Protein AF-A0A453ERV5-F1 (afdb_monomer_lite)

Organism: Aegilops tauschii subsp. strangulata (NCBI:txid200361)

InterPro domains:
  IPR036259 MFS transporter superfamily [G3DSA:1.20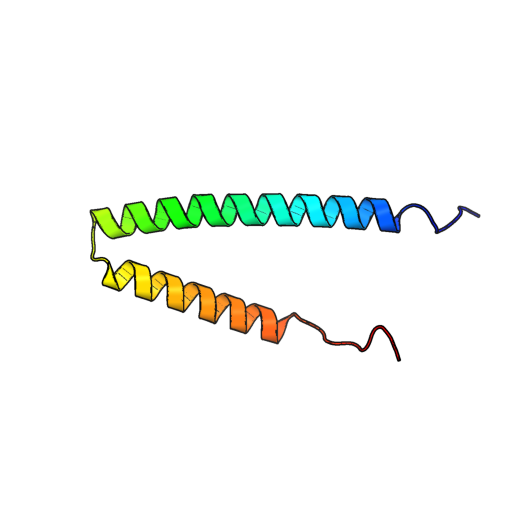.1250.20] (5-69)
  IPR036259 MFS transporter superfamily [SSF103473] (11-64)
  IPR050382 Major Facilitator Superfamily Sodium/Anion Cotransporter [PTHR11662] (9-69)

Structure (mmCIF, N/CA/C/O backbone):
data_AF-A0A453ERV5-F1
#
_entry.id   AF-A0A453ERV5-F1
#
loop_
_atom_site.group_PDB
_atom_site.id
_atom_site.type_symbol
_atom_site.label_atom_id
_atom_site.label_alt_id
_atom_site.label_comp_id
_atom_site.label_asym_id
_atom_site.label_entity_id
_atom_site.label_seq_id
_atom_site.pdbx_PDB_ins_code
_atom_site.Cartn_x
_atom_site.Cartn_y
_atom_site.Cartn_z
_atom_site.occupancy
_atom_site.B_iso_or_equiv
_atom_site.auth_seq_id
_atom_site.auth_comp_id
_atom_site.auth_asym_id
_atom_site.auth_atom_id
_atom_site.pdbx_PDB_model_num
ATOM 1 N N . MET A 1 1 ? -12.926 0.601 42.459 1.00 46.97 1 MET A N 1
ATOM 2 C CA . MET A 1 1 ? -13.674 0.752 41.192 1.00 46.97 1 MET A CA 1
ATOM 3 C C . MET A 1 1 ? -12.989 1.865 40.411 1.00 46.97 1 MET A C 1
ATOM 5 O O . MET A 1 1 ? -13.059 3.000 40.855 1.00 46.97 1 MET A O 1
ATOM 9 N N . LEU A 1 2 ? -12.222 1.535 39.366 1.00 58.56 2 LEU A N 1
ATOM 10 C CA . LEU A 1 2 ? -11.500 2.513 38.535 1.00 58.56 2 LEU A CA 1
ATOM 11 C C . LEU A 1 2 ? -12.456 3.098 37.470 1.00 58.56 2 LEU A C 1
ATOM 13 O O . LEU A 1 2 ? -13.217 2.322 36.881 1.00 58.56 2 LEU A O 1
ATOM 17 N N . PRO A 1 3 ? -12.467 4.424 37.244 1.00 57.88 3 PRO A N 1
ATOM 18 C CA . PRO A 1 3 ? -13.321 5.070 36.247 1.00 57.88 3 PRO A CA 1
ATOM 19 C C . PRO A 1 3 ? -12.904 4.666 34.822 1.00 57.88 3 PRO A C 1
ATOM 21 O O . PRO A 1 3 ? -11.771 4.876 34.412 1.00 57.88 3 PRO A O 1
ATOM 24 N N . LYS A 1 4 ? -13.828 4.073 34.055 1.00 58.56 4 LYS A N 1
ATOM 25 C CA . LYS A 1 4 ? -13.599 3.509 32.706 1.00 58.56 4 LYS A CA 1
ATOM 26 C C . LYS A 1 4 ? -13.590 4.551 31.563 1.00 58.56 4 LYS A C 1
ATOM 28 O O . LYS A 1 4 ? -13.935 4.214 30.436 1.00 58.56 4 LYS A O 1
ATOM 33 N N . GLY A 1 5 ? -13.272 5.816 31.846 1.00 62.22 5 GLY A N 1
ATOM 34 C CA . GLY A 1 5 ? -13.437 6.929 30.893 1.00 62.22 5 GLY A CA 1
ATOM 35 C C . GLY A 1 5 ? -12.190 7.314 30.090 1.00 62.22 5 GLY A C 1
ATOM 36 O O . GLY A 1 5 ? -12.317 7.798 28.968 1.00 62.22 5 GLY A O 1
ATOM 37 N N . ASP A 1 6 ? -10.995 7.064 30.631 1.00 62.00 6 ASP A N 1
ATOM 38 C CA . ASP A 1 6 ? -9.785 7.785 30.196 1.00 62.00 6 ASP A CA 1
ATOM 39 C C . ASP A 1 6 ? -8.850 6.941 29.304 1.00 62.00 6 ASP A C 1
ATOM 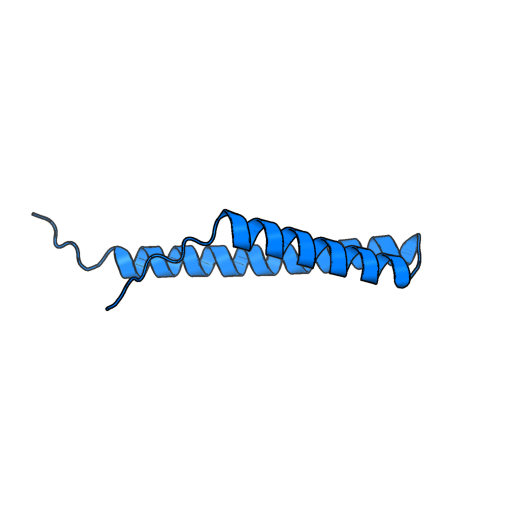41 O O . ASP A 1 6 ? -7.936 7.465 28.670 1.00 62.00 6 ASP A O 1
ATOM 45 N N . GLU A 1 7 ? -9.080 5.628 29.215 1.00 64.81 7 GLU A N 1
ATOM 46 C CA . GLU A 1 7 ? -8.215 4.688 28.483 1.00 64.81 7 GLU A CA 1
ATOM 47 C C . GLU A 1 7 ? -8.511 4.660 26.974 1.00 64.81 7 GLU A C 1
ATOM 49 O O . GLU A 1 7 ? -7.599 4.511 26.157 1.00 64.81 7 GLU A O 1
ATOM 54 N N . LEU A 1 8 ? -9.781 4.842 26.587 1.00 71.00 8 LEU A N 1
ATOM 55 C CA . LEU A 1 8 ? -10.220 4.788 25.189 1.00 71.00 8 LEU A CA 1
ATOM 56 C C . LEU A 1 8 ? -9.589 5.898 24.320 1.00 71.00 8 LEU A C 1
ATOM 58 O O . LEU A 1 8 ? -9.080 5.563 23.248 1.00 71.00 8 LEU A O 1
ATOM 62 N N . PRO A 1 9 ? -9.525 7.174 24.762 1.00 75.44 9 PRO A N 1
ATOM 63 C CA . PRO A 1 9 ? -8.860 8.235 24.002 1.00 75.44 9 PRO A CA 1
ATOM 64 C C . PRO A 1 9 ? -7.359 7.984 23.807 1.00 75.44 9 PRO A C 1
ATOM 66 O O . PRO A 1 9 ? -6.810 8.265 22.742 1.00 75.44 9 PRO A O 1
ATOM 69 N N . VAL A 1 10 ? -6.684 7.421 24.817 1.00 82.00 10 VAL A N 1
ATOM 70 C CA . VAL A 1 10 ? -5.246 7.116 24.749 1.00 82.00 10 VAL A CA 1
ATOM 71 C C . VAL A 1 10 ? -4.985 5.952 23.796 1.00 82.00 10 VAL A C 1
ATOM 73 O O . VAL A 1 10 ? -4.108 6.055 22.939 1.00 82.00 10 VAL A O 1
ATOM 76 N N . LEU A 1 11 ? -5.769 4.872 23.880 1.00 86.25 11 LEU A N 1
ATOM 77 C CA . LEU A 1 11 ? -5.658 3.738 22.960 1.00 86.25 11 LEU A CA 1
ATOM 78 C C . LEU A 1 11 ? -5.941 4.159 21.511 1.00 86.25 11 LEU A C 1
ATOM 80 O O . LEU A 1 11 ? -5.192 3.781 20.614 1.00 86.25 11 LEU A O 1
ATOM 84 N N . GLN A 1 12 ? -6.963 4.986 21.276 1.00 84.38 12 GLN A N 1
ATOM 85 C CA . GLN A 1 12 ? -7.247 5.560 19.955 1.00 84.38 12 GLN A CA 1
ATOM 86 C C . GLN A 1 12 ? -6.072 6.396 19.431 1.00 84.38 12 GLN A C 1
ATOM 88 O O . GLN A 1 12 ? -5.691 6.253 18.269 1.00 84.38 12 GLN A O 1
ATOM 93 N N . GLY A 1 13 ? -5.449 7.212 20.288 1.00 84.88 13 GLY A N 1
ATOM 94 C CA . GLY A 1 13 ? -4.246 7.973 19.944 1.00 84.88 13 GLY A CA 1
ATOM 95 C C . GLY A 1 13 ? -3.047 7.084 19.587 1.00 84.88 13 GLY A C 1
ATOM 96 O O . GLY A 1 13 ? -2.365 7.338 18.594 1.00 84.88 13 GLY A O 1
ATOM 97 N N . VAL A 1 14 ? -2.814 6.005 20.342 1.00 90.50 14 VAL A N 1
ATOM 98 C CA . VAL A 1 14 ? -1.744 5.030 20.064 1.00 90.50 14 VAL A CA 1
ATOM 99 C C . VAL A 1 14 ? -1.997 4.287 18.751 1.00 90.50 14 VAL A C 1
ATOM 101 O O . VAL A 1 14 ? -1.088 4.182 17.927 1.00 90.50 14 VAL A O 1
ATOM 104 N N . LEU A 1 15 ? -3.227 3.820 18.515 1.00 89.88 15 LEU A N 1
ATOM 105 C CA . LEU A 1 15 ? -3.617 3.155 17.267 1.00 89.88 15 LEU A CA 1
ATOM 106 C C . LEU A 1 15 ? -3.454 4.087 16.058 1.00 89.88 15 LEU A C 1
ATOM 108 O O . LEU A 1 15 ? -2.931 3.672 15.023 1.00 89.88 15 LEU A O 1
ATOM 112 N N . LEU A 1 16 ? -3.821 5.363 16.202 1.00 91.50 16 LEU A N 1
ATOM 113 C CA . LEU A 1 16 ? -3.623 6.379 15.170 1.00 91.50 16 LEU A CA 1
ATOM 114 C C . LEU A 1 16 ? -2.132 6.621 14.875 1.00 91.50 16 LEU A C 1
ATOM 116 O O . LEU A 1 16 ? -1.739 6.733 13.711 1.00 91.50 16 LEU A O 1
ATOM 120 N N . GLY A 1 17 ? -1.287 6.679 15.908 1.00 92.19 17 GLY A N 1
ATOM 121 C CA . GLY A 1 17 ? 0.166 6.808 15.754 1.00 92.19 17 GLY A CA 1
ATOM 122 C C . GLY 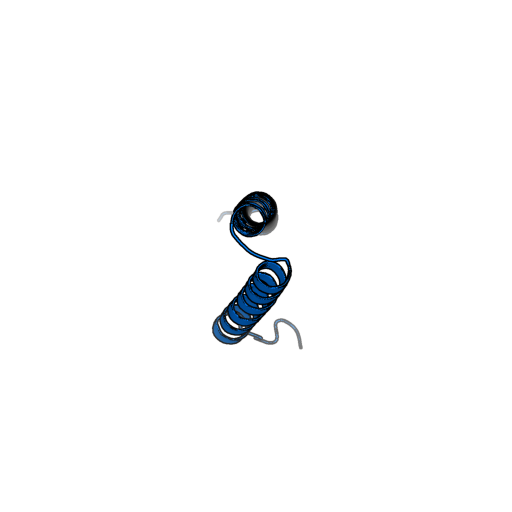A 1 17 ? 0.797 5.606 15.039 1.00 92.19 17 GLY A C 1
ATOM 123 O O . GLY A 1 17 ? 1.610 5.772 14.123 1.00 92.19 17 GLY A O 1
ATOM 124 N N . LEU A 1 18 ? 0.366 4.393 15.394 1.00 95.56 18 LEU A N 1
ATOM 125 C CA . LEU A 1 18 ? 0.762 3.151 14.722 1.00 95.56 18 LEU A CA 1
ATOM 126 C C . LEU A 1 18 ? 0.343 3.143 13.247 1.00 95.56 18 LEU A C 1
ATOM 128 O O . LEU A 1 18 ? 1.162 2.821 12.388 1.00 95.56 18 LEU A O 1
ATOM 132 N N . SER A 1 19 ? -0.884 3.573 12.936 1.00 92.38 19 SER A N 1
ATOM 133 C CA . SER A 1 19 ? -1.368 3.685 11.554 1.00 92.38 19 SER A CA 1
ATOM 134 C C . SER A 1 19 ? -0.536 4.661 10.720 1.00 92.38 19 SER A C 1
ATOM 136 O O . SER A 1 19 ? -0.206 4.360 9.575 1.00 92.38 19 SER A O 1
ATOM 138 N N . ASN A 1 20 ? -0.164 5.818 11.276 1.00 95.12 20 ASN A N 1
ATOM 139 C CA . ASN A 1 20 ? 0.692 6.781 10.575 1.00 95.12 20 ASN A CA 1
ATOM 140 C C . ASN A 1 20 ? 2.084 6.203 10.298 1.00 95.12 20 ASN A C 1
ATOM 142 O O . ASN A 1 20 ? 2.602 6.335 9.191 1.00 95.12 20 ASN A O 1
ATOM 146 N N . THR A 1 21 ? 2.666 5.509 11.278 1.00 96.25 21 THR A N 1
ATOM 147 C CA . THR A 1 21 ? 3.971 4.854 11.114 1.00 96.25 21 THR A CA 1
ATOM 148 C C . THR A 1 21 ? 3.910 3.777 10.032 1.00 96.25 21 THR A C 1
ATOM 150 O O . THR A 1 21 ? 4.764 3.740 9.147 1.00 96.25 21 THR A O 1
ATOM 153 N N . ALA A 1 22 ? 2.869 2.940 10.051 1.00 94.56 22 ALA A N 1
ATOM 154 C CA . ALA A 1 22 ? 2.640 1.931 9.023 1.00 94.56 22 ALA A CA 1
ATOM 155 C C . ALA A 1 22 ? 2.481 2.561 7.627 1.00 94.56 22 ALA 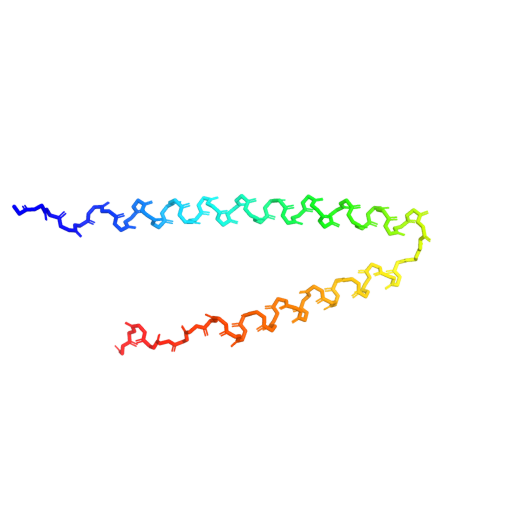A C 1
ATOM 157 O O . ALA A 1 22 ? 3.078 2.072 6.669 1.00 94.56 22 ALA A O 1
ATOM 158 N N . GLY A 1 23 ? 1.747 3.674 7.516 1.00 91.69 23 GLY A N 1
ATOM 159 C CA . GLY A 1 23 ? 1.579 4.413 6.262 1.00 91.69 23 GLY A CA 1
ATOM 160 C C . GLY A 1 23 ? 2.894 4.969 5.710 1.00 91.69 23 GLY A C 1
ATOM 161 O O . GLY A 1 23 ? 3.181 4.811 4.524 1.00 91.69 23 GLY A O 1
ATOM 162 N N . VAL A 1 24 ? 3.734 5.557 6.567 1.00 96.56 24 VAL A N 1
ATOM 163 C CA . VAL A 1 24 ? 5.061 6.052 6.164 1.00 96.56 24 VAL A CA 1
ATOM 164 C C . VAL A 1 24 ? 5.952 4.906 5.695 1.00 96.56 24 VAL A C 1
ATOM 166 O O . VAL A 1 24 ? 6.554 5.005 4.627 1.00 96.56 24 VAL A O 1
ATOM 169 N N . LEU A 1 25 ? 6.011 3.803 6.448 1.00 95.50 25 LEU A N 1
ATOM 170 C CA . LEU A 1 25 ? 6.798 2.632 6.057 1.00 95.50 25 LEU A CA 1
ATOM 171 C C . LEU A 1 25 ? 6.330 2.077 4.708 1.00 95.50 25 LEU A C 1
ATOM 173 O O . LEU A 1 25 ? 7.157 1.854 3.826 1.00 95.50 25 LEU A O 1
ATOM 177 N N . ALA A 1 26 ? 5.018 1.933 4.507 1.00 92.94 26 ALA A N 1
ATOM 178 C CA . ALA A 1 26 ? 4.453 1.510 3.228 1.00 92.94 26 ALA A CA 1
ATOM 179 C C . ALA A 1 26 ? 4.863 2.446 2.074 1.00 92.94 26 ALA A C 1
ATOM 181 O O . ALA A 1 26 ? 5.235 1.966 1.004 1.00 92.94 26 ALA A O 1
ATOM 182 N N . GLY A 1 27 ? 4.878 3.765 2.294 1.00 92.25 27 GLY A N 1
ATOM 183 C CA . GLY A 1 27 ? 5.337 4.747 1.305 1.00 92.25 27 GLY A CA 1
ATOM 184 C C . GLY A 1 27 ? 6.832 4.640 0.973 1.00 92.25 27 GLY A C 1
ATOM 185 O O . GLY A 1 27 ? 7.214 4.689 -0.201 1.00 92.25 27 GLY A O 1
ATOM 186 N N . VAL A 1 28 ? 7.683 4.437 1.985 1.00 95.75 28 VAL A N 1
ATOM 187 C CA . VAL A 1 28 ? 9.130 4.229 1.797 1.00 95.75 28 VAL A CA 1
ATOM 188 C C . VAL A 1 28 ? 9.386 2.960 0.984 1.00 95.75 28 VAL A C 1
ATOM 190 O O . VAL A 1 28 ? 10.119 3.003 -0.006 1.00 95.75 28 VAL A O 1
ATOM 193 N N . PHE A 1 29 ? 8.734 1.849 1.3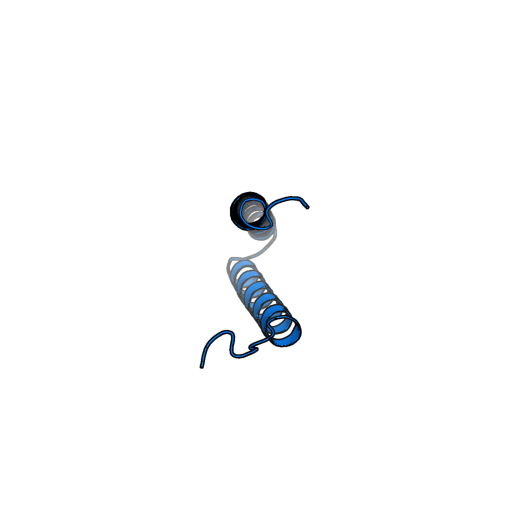39 1.00 93.12 29 PHE A N 1
ATOM 194 C CA . PHE A 1 29 ? 8.849 0.599 0.587 1.00 93.12 29 PHE A CA 1
ATOM 195 C C . PHE A 1 29 ? 8.300 0.726 -0.837 1.00 93.12 29 PHE A C 1
ATOM 197 O O . PHE A 1 29 ? 8.938 0.241 -1.768 1.00 93.12 29 PHE A O 1
ATOM 204 N N . GLY A 1 30 ? 7.176 1.420 -1.036 1.00 91.69 30 GLY A N 1
ATOM 205 C CA . GLY A 1 30 ? 6.605 1.658 -2.364 1.00 91.69 30 GLY A CA 1
ATOM 206 C C . GLY A 1 30 ? 7.543 2.450 -3.278 1.00 91.69 30 GLY A C 1
ATOM 207 O O . GLY A 1 30 ? 7.723 2.100 -4.446 1.00 91.69 30 GLY A O 1
ATOM 208 N N . THR A 1 31 ? 8.210 3.469 -2.732 1.00 94.06 31 THR A N 1
ATOM 209 C CA . THR A 1 31 ? 9.197 4.268 -3.474 1.00 94.06 31 THR A CA 1
ATOM 210 C C . THR A 1 31 ? 10.429 3.434 -3.830 1.00 94.06 31 THR A C 1
ATOM 212 O O . THR A 1 31 ? 10.866 3.442 -4.981 1.00 94.06 31 THR A O 1
ATOM 215 N N . ALA A 1 32 ? 10.959 2.662 -2.875 1.00 94.38 32 ALA A N 1
ATOM 216 C CA . ALA A 1 32 ? 12.104 1.784 -3.108 1.00 94.38 32 ALA A CA 1
ATOM 217 C C . ALA A 1 32 ? 11.797 0.690 -4.147 1.00 94.38 32 ALA A C 1
ATOM 219 O O . ALA A 1 32 ? 12.590 0.473 -5.063 1.00 94.38 32 ALA A O 1
ATOM 220 N N . ALA A 1 33 ? 10.630 0.045 -4.049 1.00 91.56 33 ALA A N 1
ATOM 221 C CA . ALA A 1 33 ? 10.179 -0.971 -4.997 1.00 91.56 33 ALA A CA 1
ATOM 222 C C . ALA A 1 33 ? 10.010 -0.395 -6.409 1.00 91.56 33 ALA A C 1
ATOM 224 O O . ALA A 1 33 ? 10.487 -0.985 -7.375 1.00 91.56 33 ALA A O 1
ATOM 225 N N . THR A 1 34 ? 9.405 0.791 -6.530 1.00 93.25 34 THR A N 1
ATOM 226 C CA . THR A 1 34 ? 9.266 1.486 -7.819 1.00 93.25 34 THR A CA 1
ATOM 227 C C . THR A 1 34 ? 10.631 1.810 -8.425 1.00 93.25 34 THR A C 1
ATOM 229 O O . THR A 1 34 ? 10.862 1.544 -9.603 1.00 93.25 34 THR A O 1
ATOM 232 N N . GLY A 1 35 ? 11.565 2.326 -7.618 1.00 91.94 35 GLY A N 1
ATOM 233 C CA . GLY A 1 35 ? 12.931 2.605 -8.060 1.00 91.94 35 GLY A CA 1
ATOM 234 C C . GLY A 1 35 ? 13.666 1.351 -8.538 1.00 91.94 35 GLY A C 1
ATOM 235 O O . GLY A 1 35 ? 14.315 1.383 -9.580 1.00 91.94 35 GLY A O 1
ATOM 236 N N . TYR A 1 36 ? 13.519 0.232 -7.824 1.00 93.31 36 TYR A N 1
ATOM 237 C CA . TYR A 1 36 ? 14.111 -1.046 -8.218 1.00 93.31 36 TYR A CA 1
ATOM 238 C C . TYR A 1 36 ? 13.534 -1.579 -9.537 1.00 93.31 36 TYR A C 1
ATOM 240 O O . TYR A 1 36 ? 14.293 -2.015 -10.406 1.00 93.31 36 TYR A O 1
ATOM 248 N N . ILE A 1 37 ? 12.210 -1.496 -9.709 1.00 92.75 37 ILE A N 1
ATOM 249 C CA . ILE A 1 37 ? 11.526 -1.908 -10.941 1.00 92.75 37 ILE A CA 1
ATOM 250 C C . ILE A 1 37 ? 12.012 -1.075 -12.122 1.00 92.75 37 ILE A C 1
ATOM 252 O O . ILE A 1 37 ? 12.358 -1.639 -13.149 1.00 92.75 37 ILE A O 1
ATOM 256 N N . LEU A 1 38 ? 12.117 0.247 -11.980 1.00 92.88 38 LEU A N 1
ATOM 257 C CA . LEU A 1 38 ? 12.565 1.111 -13.076 1.00 92.88 38 LEU A CA 1
ATOM 258 C C . LEU A 1 38 ? 14.030 0.897 -13.470 1.00 92.88 38 LEU A C 1
ATOM 260 O O . LEU A 1 38 ? 14.398 1.178 -14.606 1.00 92.88 38 LEU A O 1
ATOM 264 N N . GLN A 1 39 ? 14.867 0.396 -12.562 1.00 91.31 39 GLN A N 1
ATOM 265 C CA . GLN A 1 39 ? 16.249 0.046 -12.894 1.00 91.31 39 GLN A CA 1
ATOM 266 C C . GLN A 1 39 ? 16.357 -1.226 -13.752 1.00 91.31 39 GLN A C 1
ATOM 268 O O . GLN A 1 39 ? 17.345 -1.380 -14.464 1.00 91.31 39 GLN A O 1
ATOM 273 N N . HIS A 1 40 ? 15.368 -2.126 -13.695 1.00 87.06 40 HIS A N 1
ATOM 274 C CA . HIS A 1 40 ? 15.434 -3.455 -14.323 1.00 87.06 40 HIS A CA 1
ATOM 275 C C . HIS A 1 40 ? 14.296 -3.743 -15.319 1.00 87.06 40 HIS A C 1
ATOM 277 O O . HIS A 1 40 ? 14.340 -4.754 -16.015 1.00 87.06 40 HIS A O 1
ATOM 283 N N . GLY A 1 41 ? 13.281 -2.885 -15.388 1.00 86.69 41 GLY A N 1
ATOM 284 C CA . GLY A 1 41 ? 12.031 -3.104 -16.115 1.00 86.69 41 GLY A CA 1
ATOM 285 C C . GLY A 1 41 ? 11.440 -1.812 -16.680 1.00 86.69 41 GLY A C 1
ATOM 286 O O . GLY A 1 41 ? 12.155 -0.844 -16.939 1.00 86.69 41 GLY A O 1
ATOM 287 N N . SER A 1 42 ? 10.125 -1.804 -16.912 1.00 91.06 42 SER A N 1
ATOM 288 C CA . SER A 1 42 ? 9.413 -0.694 -17.558 1.00 91.06 42 SER A CA 1
ATOM 289 C C . SER A 1 42 ? 8.403 -0.027 -16.622 1.00 91.06 42 SER A C 1
ATOM 291 O O . SER A 1 42 ? 7.990 -0.582 -15.605 1.00 91.06 42 SER A O 1
ATOM 293 N N . TRP A 1 43 ? 7.932 1.161 -16.998 1.00 91.12 43 TRP A N 1
ATOM 294 C CA . TRP A 1 43 ? 6.817 1.833 -16.324 1.00 91.12 43 TRP A CA 1
ATOM 295 C C . TRP A 1 43 ? 5.529 0.996 -16.316 1.00 91.12 43 TRP A C 1
ATOM 297 O O . TRP A 1 43 ? 4.740 1.107 -15.381 1.00 91.12 43 TRP A O 1
ATOM 307 N N . ASP A 1 44 ? 5.337 0.117 -17.304 1.00 94.06 44 ASP A N 1
ATOM 308 C CA . ASP A 1 44 ? 4.219 -0.838 -17.322 1.00 94.06 44 ASP A CA 1
ATOM 309 C C . ASP A 1 44 ? 4.230 -1.762 -16.087 1.00 94.06 44 ASP A C 1
ATOM 311 O O . ASP A 1 44 ? 3.190 -2.029 -15.484 1.00 94.06 44 ASP A O 1
ATOM 315 N N . ASP A 1 45 ? 5.413 -2.179 -15.629 1.00 92.12 45 ASP A N 1
ATOM 316 C CA . ASP A 1 45 ? 5.555 -3.046 -14.456 1.00 92.12 45 ASP A CA 1
ATOM 317 C C . ASP A 1 45 ? 5.237 -2.301 -13.150 1.00 92.12 45 ASP A C 1
ATOM 319 O O . ASP A 1 45 ? 4.656 -2.875 -12.226 1.00 92.12 45 ASP A O 1
ATOM 323 N N . VAL A 1 46 ? 5.525 -0.997 -13.090 1.00 92.75 46 VAL A N 1
ATOM 324 C CA . VAL A 1 46 ? 5.144 -0.125 -11.964 1.00 92.75 46 VAL A CA 1
ATOM 325 C C . VAL A 1 46 ? 3.622 0.002 -11.863 1.00 92.75 46 VAL A C 1
ATOM 327 O O . VAL A 1 46 ? 3.052 -0.076 -10.767 1.00 92.75 46 VAL A O 1
ATOM 330 N N . PHE A 1 47 ? 2.937 0.158 -13.000 1.00 93.06 47 PHE A N 1
ATOM 331 C CA . PHE A 1 47 ? 1.476 0.203 -13.022 1.00 93.06 47 PHE A CA 1
ATOM 332 C C . PHE A 1 47 ? 0.863 -1.142 -12.632 1.00 93.06 47 PHE A C 1
ATOM 334 O O . PHE A 1 47 ? -0.056 -1.167 -11.811 1.00 93.06 47 PHE A O 1
ATOM 341 N N . LYS A 1 48 ? 1.407 -2.264 -13.120 1.00 93.19 48 LYS A N 1
ATOM 342 C CA . LYS A 1 48 ? 0.977 -3.608 -12.691 1.00 93.19 48 LYS A CA 1
ATOM 343 C C . LYS A 1 48 ? 1.150 -3.819 -11.189 1.00 93.19 48 LYS A C 1
ATOM 345 O O . LYS A 1 48 ? 0.239 -4.348 -10.547 1.00 93.19 48 LYS A O 1
ATOM 350 N N . LEU A 1 49 ? 2.272 -3.378 -10.612 1.00 92.69 49 LEU A N 1
ATOM 351 C CA . LEU A 1 49 ? 2.487 -3.432 -9.165 1.00 92.69 49 LEU A CA 1
ATOM 352 C C . LEU A 1 49 ? 1.426 -2.609 -8.422 1.00 92.69 49 LEU A C 1
ATOM 354 O O . LEU A 1 49 ? 0.819 -3.109 -7.478 1.00 92.69 49 LEU A O 1
ATOM 358 N N . SER A 1 50 ? 1.161 -1.380 -8.873 1.00 93.69 50 SER A N 1
ATOM 359 C CA . SER A 1 50 ? 0.166 -0.492 -8.257 1.00 93.69 50 SER A CA 1
ATOM 360 C C . SER A 1 50 ? -1.234 -1.109 -8.276 1.00 93.69 50 SER A C 1
ATOM 362 O O . SER A 1 50 ? -1.898 -1.171 -7.243 1.00 93.69 50 SER A O 1
ATOM 364 N N . VAL A 1 51 ? -1.667 -1.636 -9.426 1.00 95.56 51 VAL A N 1
ATOM 365 C CA . VAL A 1 51 ? -2.956 -2.336 -9.563 1.00 95.56 51 VAL A CA 1
ATOM 366 C C . VAL A 1 51 ? -3.020 -3.547 -8.633 1.00 95.56 51 VAL A C 1
ATOM 368 O O . VAL A 1 51 ? -4.015 -3.731 -7.936 1.00 95.56 51 VAL A O 1
ATOM 371 N N . THR A 1 52 ? -1.950 -4.342 -8.565 1.00 95.06 52 THR A N 1
ATOM 372 C CA . THR A 1 52 ? -1.882 -5.514 -7.680 1.00 95.06 52 THR A CA 1
ATOM 373 C C . THR A 1 52 ? -2.017 -5.112 -6.211 1.00 95.06 52 THR A C 1
ATOM 375 O O . THR A 1 52 ? -2.799 -5.723 -5.485 1.00 95.06 52 THR A O 1
ATOM 378 N N . LEU A 1 53 ? -1.324 -4.056 -5.773 1.00 93.69 53 LEU A N 1
ATOM 379 C CA . LEU A 1 53 ? -1.433 -3.536 -4.407 1.00 93.69 53 LEU A CA 1
ATOM 380 C C . LEU A 1 53 ? -2.857 -3.066 -4.085 1.00 93.69 53 LEU A C 1
ATOM 382 O O . LEU A 1 53 ? -3.378 -3.401 -3.021 1.00 93.69 53 LEU A O 1
ATOM 386 N N . TYR A 1 54 ? -3.513 -2.351 -5.004 1.00 94.31 54 TYR A N 1
ATOM 387 C CA . TYR A 1 54 ? -4.904 -1.932 -4.821 1.00 94.31 54 TYR A CA 1
ATOM 388 C C . TYR A 1 54 ? -5.868 -3.117 -4.732 1.00 94.31 54 TYR A C 1
ATOM 390 O O . TYR A 1 54 ? -6.750 -3.121 -3.873 1.00 94.31 54 TYR A O 1
ATOM 398 N N . LEU A 1 55 ? -5.702 -4.136 -5.577 1.00 97.31 55 LEU A N 1
ATOM 399 C CA . LEU A 1 55 ? -6.532 -5.341 -5.530 1.00 97.31 55 LEU A CA 1
ATOM 400 C C . LEU A 1 55 ? -6.339 -6.103 -4.217 1.00 97.31 55 LEU A C 1
ATOM 402 O O . LEU A 1 55 ? -7.324 -6.444 -3.567 1.00 97.31 55 LEU A O 1
ATOM 406 N N . VAL A 1 56 ? -5.093 -6.310 -3.784 1.00 95.81 56 VAL A N 1
ATOM 407 C CA . VAL A 1 56 ? -4.792 -6.963 -2.500 1.00 95.81 56 VAL A CA 1
ATOM 408 C C . VAL A 1 56 ? -5.388 -6.168 -1.339 1.00 95.81 56 VAL A C 1
ATOM 410 O O . VAL A 1 56 ? -6.064 -6.747 -0.491 1.00 95.81 56 VAL A O 1
ATOM 413 N N . GLY A 1 57 ? -5.215 -4.844 -1.328 1.00 93.06 57 GLY A N 1
ATOM 414 C CA . GLY A 1 57 ? -5.818 -3.971 -0.321 1.00 93.06 57 GLY A CA 1
ATOM 415 C C . GLY A 1 57 ? -7.344 -4.063 -0.309 1.00 93.06 57 GLY A C 1
ATOM 416 O O . GLY A 1 57 ? -7.944 -4.161 0.757 1.00 93.06 57 GLY A O 1
ATOM 417 N N . THR A 1 58 ? -7.970 -4.124 -1.485 1.00 94.75 58 THR A N 1
ATOM 418 C CA . THR A 1 58 ? -9.423 -4.290 -1.624 1.00 94.75 58 THR A CA 1
ATOM 419 C C . THR A 1 58 ? -9.883 -5.636 -1.073 1.00 94.75 58 THR A C 1
ATOM 421 O O . THR A 1 58 ? -10.884 -5.692 -0.364 1.00 94.75 58 THR A O 1
ATOM 424 N N . VAL A 1 59 ? -9.160 -6.722 -1.351 1.00 95.94 59 VAL A N 1
ATOM 425 C CA . VAL A 1 59 ? -9.482 -8.055 -0.821 1.00 95.94 59 VAL A CA 1
ATOM 426 C C . VAL A 1 59 ? -9.357 -8.075 0.700 1.00 95.94 59 VAL A C 1
ATOM 428 O O . VAL A 1 59 ? -10.291 -8.496 1.374 1.00 95.94 59 VAL A O 1
ATOM 431 N N . ILE A 1 60 ? -8.249 -7.570 1.251 1.00 94.25 60 ILE A N 1
ATOM 432 C CA . ILE A 1 60 ? -8.050 -7.476 2.705 1.00 94.25 60 ILE A CA 1
ATOM 433 C C . ILE A 1 60 ? -9.173 -6.648 3.334 1.00 94.25 60 ILE A C 1
ATOM 435 O O . ILE A 1 60 ? -9.784 -7.076 4.310 1.00 94.25 60 ILE A O 1
ATOM 439 N N . TRP A 1 61 ? -9.496 -5.496 2.748 1.00 89.94 61 TRP A N 1
ATOM 440 C CA . TRP A 1 61 ? -10.588 -4.659 3.227 1.00 89.94 61 TRP A CA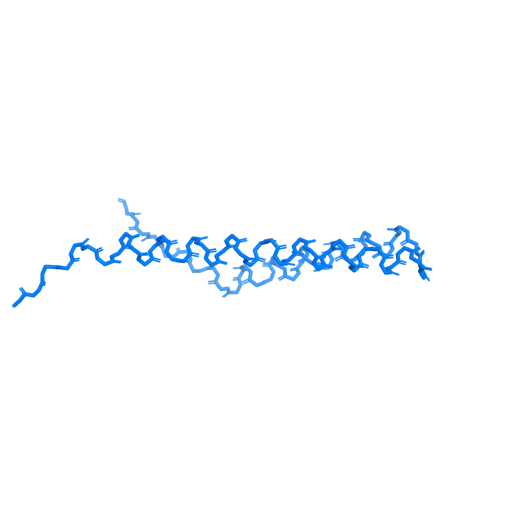 1
ATOM 441 C C . TRP A 1 61 ? -11.922 -5.412 3.241 1.00 89.94 61 TRP A C 1
ATOM 443 O O . TRP A 1 61 ? -12.609 -5.408 4.254 1.00 89.94 61 TRP A O 1
ATOM 453 N N . ASN A 1 62 ? -12.270 -6.108 2.157 1.00 91.00 62 ASN A N 1
ATOM 454 C CA . ASN A 1 62 ? -13.521 -6.865 2.080 1.00 91.00 62 ASN A CA 1
ATOM 455 C C . ASN A 1 62 ? -13.583 -8.037 3.072 1.00 91.00 62 ASN A C 1
ATOM 457 O O . ASN A 1 62 ? -14.669 -8.382 3.525 1.00 91.00 62 ASN A O 1
ATOM 461 N N . LEU A 1 63 ? -12.447 -8.655 3.405 1.00 91.62 63 LEU A N 1
ATOM 462 C CA . LEU A 1 63 ? -12.404 -9.789 4.331 1.00 91.62 63 LEU A CA 1
ATOM 463 C C . LEU A 1 63 ? -12.460 -9.368 5.804 1.00 91.62 63 LEU A C 1
ATOM 465 O O . LEU A 1 63 ? -13.043 -10.087 6.612 1.00 91.62 63 LEU A O 1
ATOM 469 N N . PHE A 1 64 ? -11.839 -8.241 6.162 1.00 86.75 64 PHE A N 1
ATOM 470 C CA . PHE A 1 64 ? -11.625 -7.855 7.563 1.00 86.75 64 PHE A CA 1
ATOM 471 C C . PHE A 1 64 ? -12.419 -6.625 8.014 1.00 86.75 64 PHE A C 1
ATOM 473 O O . PHE A 1 64 ? -12.537 -6.398 9.216 1.00 86.75 64 PHE A O 1
ATOM 480 N N . SER A 1 65 ? -12.962 -5.822 7.096 1.00 82.31 65 SER A N 1
ATOM 481 C CA . SER A 1 65 ? -13.785 -4.668 7.462 1.00 82.31 65 SER A CA 1
ATOM 482 C C . SER A 1 65 ? -15.185 -5.140 7.864 1.00 82.31 65 SER A C 1
ATOM 484 O O . SER A 1 65 ? -16.038 -5.417 7.022 1.00 82.31 65 SER A O 1
ATOM 486 N N . THR A 1 66 ? -15.424 -5.282 9.169 1.00 73.50 66 THR A N 1
ATOM 487 C CA . THR A 1 66 ? -16.748 -5.596 9.720 1.00 73.50 66 THR A CA 1
ATOM 488 C C . THR A 1 66 ? -17.593 -4.329 9.808 1.00 73.50 66 THR A C 1
ATOM 490 O O . THR A 1 66 ? -17.305 -3.433 10.597 1.00 73.50 66 THR A O 1
ATOM 493 N N . GLY A 1 67 ? -18.656 -4.263 9.006 1.00 59.88 67 GLY A N 1
ATOM 494 C CA . GLY A 1 67 ? -19.621 -3.161 8.988 1.00 59.88 67 GLY A CA 1
ATOM 495 C C . GLY A 1 67 ? -20.756 -3.311 10.004 1.00 59.88 67 GLY A C 1
ATOM 496 O O . GLY A 1 67 ? -21.915 -3.151 9.626 1.00 59.88 67 GLY A O 1
ATOM 497 N N . GLU A 1 68 ? -20.472 -3.658 11.264 1.00 60.34 68 GLU A N 1
ATOM 498 C CA . GLU A 1 68 ? -21.515 -3.582 12.297 1.00 60.34 68 GLU A CA 1
ATOM 499 C C . GLU A 1 68 ? -22.029 -2.136 12.375 1.00 60.34 68 GLU A C 1
ATOM 501 O O . GLU A 1 68 ? -21.245 -1.191 12.458 1.00 60.34 68 GLU A O 1
ATOM 506 N N . LYS A 1 69 ? -23.354 -1.945 12.310 1.00 49.50 69 LYS A N 1
ATOM 507 C CA . LYS A 1 69 ? -23.982 -0.645 12.576 1.00 49.50 69 LYS A CA 1
ATOM 508 C C . LYS A 1 69 ? -23.634 -0.249 14.014 1.00 49.50 69 LYS A C 1
ATOM 510 O O . LYS A 1 69 ? -24.186 -0.803 14.957 1.00 49.50 69 LYS A O 1
ATOM 515 N N . ILE A 1 70 ? -22.715 0.700 14.175 1.00 63.44 70 ILE A N 1
ATOM 516 C CA . ILE A 1 70 ? -22.299 1.205 15.495 1.00 63.44 70 ILE A CA 1
ATOM 517 C C . ILE A 1 70 ? -23.351 2.184 16.060 1.00 63.44 70 ILE A C 1
ATOM 519 O O . ILE A 1 70 ? -23.389 2.427 17.262 1.00 63.44 70 ILE A O 1
ATOM 523 N N . ILE A 1 71 ? -24.228 2.730 15.208 1.00 57.72 71 ILE A N 1
ATOM 524 C CA . ILE A 1 71 ? -25.288 3.678 15.577 1.00 57.72 71 ILE A CA 1
ATOM 525 C C . ILE A 1 71 ? -26.553 3.328 14.775 1.00 57.72 71 ILE A C 1
ATOM 527 O O . ILE A 1 71 ? -26.462 3.101 13.562 1.00 57.72 71 ILE A O 1
ATOM 531 N N . ASP A 1 72 ? -27.699 3.262 15.455 1.00 53.69 72 ASP A N 1
ATOM 532 C CA . ASP A 1 72 ? -29.030 3.373 14.839 1.00 53.69 72 ASP A CA 1
ATOM 533 C C . ASP A 1 72 ? -29.505 4.830 14.884 1.00 53.69 72 ASP A C 1
ATOM 535 O O . ASP A 1 72 ? -29.274 5.484 15.931 1.00 53.69 72 ASP A O 1
#

Radius of gyration: 18.75 Å; chains: 1; bounding box: 45×18×59 Å

pLDDT: mean 85.2, std 13.76, range [46.97, 97.31]

Sequence (72 aa):
MLPKGDELPVLQGVLLGLSNTAGVLAGVFGTAATGYILQHGSWDDVFKLSVTLYLVGTVIWNLFSTGEKIID

Secondary structure (DSSP, 8-state):
---TTSHHHHHHHHHHHHHHHHHHHHHHHHHHHHHHHHHHS-HHHHHHHHHHHHHHHHHHHHHH-----S--

Foldseek 3Di:
DDDPPDVVVVVVVVVVVVVVVVVVVVVVVLVVVLVVCVVPHDVVVNVVVVVVVVVVVVVCCVVPVDPDPPDD